Protein AF-A0A9E5QGD4-F1 (afdb_monomer_lite)

Structure (mmCIF, N/CA/C/O backbone):
data_AF-A0A9E5QGD4-F1
#
_entry.id   AF-A0A9E5QGD4-F1
#
loop_
_atom_site.group_PDB
_atom_site.id
_atom_site.type_symbol
_atom_site.label_atom_id
_atom_site.label_alt_id
_atom_site.label_comp_id
_atom_site.label_asym_id
_atom_site.label_entity_id
_atom_site.label_seq_id
_atom_site.pdbx_PDB_ins_code
_atom_site.Cartn_x
_atom_site.Cartn_y
_atom_site.Cartn_z
_atom_site.occupancy
_atom_site.B_iso_or_equiv
_atom_site.auth_seq_id
_atom_site.auth_comp_id
_atom_site.auth_asym_id
_atom_site.auth_atom_id
_atom_site.pdbx_PDB_model_num
ATOM 1 N N . ASP A 1 1 ? 25.992 8.097 -28.651 1.00 56.88 1 ASP A N 1
ATOM 2 C CA . ASP A 1 1 ? 25.012 7.579 -27.6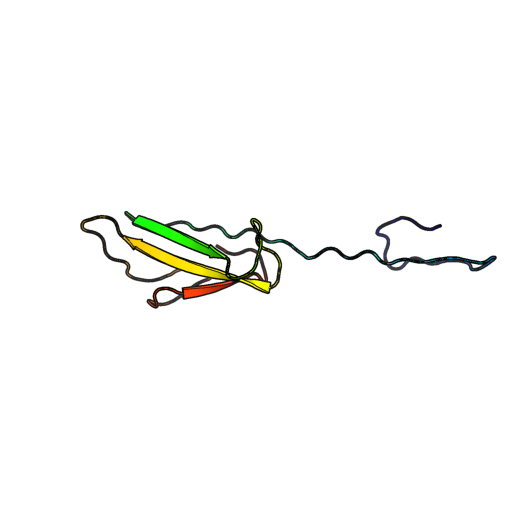78 1.00 56.88 1 ASP A CA 1
ATOM 3 C C . ASP A 1 1 ? 23.783 8.460 -27.638 1.00 56.88 1 ASP A C 1
ATOM 5 O O . ASP A 1 1 ? 23.892 9.647 -27.930 1.00 56.88 1 ASP A O 1
ATOM 9 N 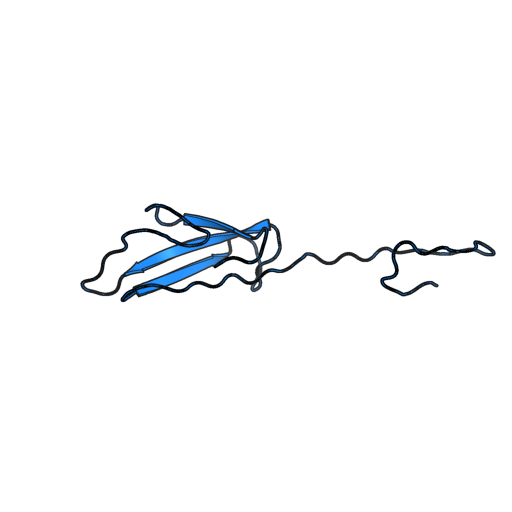N . ILE A 1 2 ? 22.621 7.874 -27.357 1.00 59.16 2 ILE A N 1
ATOM 10 C CA . ILE A 1 2 ? 21.368 8.605 -27.145 1.00 59.16 2 ILE A CA 1
ATOM 11 C C . ILE A 1 2 ? 21.020 8.489 -25.671 1.00 59.16 2 ILE A C 1
ATOM 13 O O . ILE A 1 2 ? 20.972 7.389 -25.129 1.00 59.16 2 ILE A O 1
ATOM 17 N N . THR A 1 3 ? 20.767 9.627 -25.040 1.00 58.22 3 THR A N 1
ATOM 18 C CA . THR A 1 3 ? 20.308 9.717 -23.655 1.00 58.22 3 THR A CA 1
ATOM 19 C C . THR A 1 3 ? 19.088 10.630 -23.632 1.00 58.22 3 THR A C 1
ATOM 21 O O . THR A 1 3 ? 19.223 11.820 -23.911 1.00 58.22 3 THR A O 1
ATOM 24 N N . GLY A 1 4 ? 17.900 10.099 -23.339 1.00 64.56 4 GLY A N 1
ATOM 25 C CA . GLY A 1 4 ? 16.683 10.910 -23.240 1.00 64.56 4 GLY A CA 1
ATOM 26 C C . GLY A 1 4 ? 15.401 10.075 -23.110 1.00 64.56 4 GLY A C 1
ATOM 27 O O . GLY A 1 4 ? 15.392 8.924 -23.541 1.00 64.56 4 GLY A O 1
ATOM 28 N N . PRO A 1 5 ? 14.323 10.631 -22.521 1.00 68.69 5 PRO A N 1
ATOM 29 C CA . PRO A 1 5 ? 13.053 9.928 -22.287 1.00 68.69 5 PRO A CA 1
ATOM 30 C C . PRO A 1 5 ? 12.119 9.913 -23.512 1.00 68.69 5 PRO A C 1
ATOM 32 O O . PRO A 1 5 ? 10.963 9.504 -23.411 1.00 68.69 5 PRO A O 1
ATOM 35 N N . GLU A 1 6 ? 12.579 10.425 -24.653 1.00 76.25 6 GLU A N 1
ATOM 36 C CA . GLU A 1 6 ? 11.772 10.610 -25.856 1.00 76.25 6 GLU A CA 1
ATOM 37 C C . GLU A 1 6 ?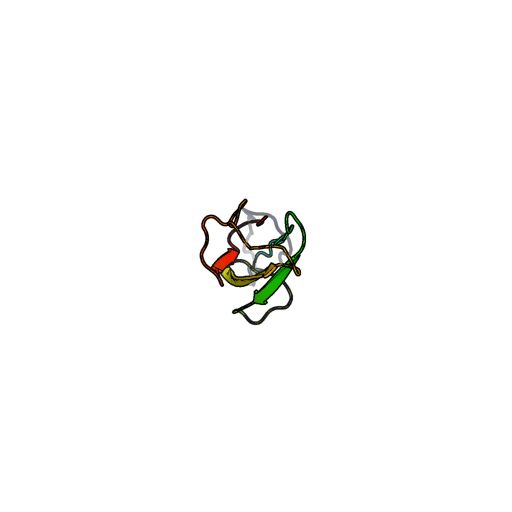 11.347 9.264 -26.447 1.00 76.25 6 GLU A C 1
ATOM 39 O O . GLU A 1 6 ? 12.163 8.375 -26.692 1.00 76.25 6 GLU A O 1
ATOM 44 N N . ASN A 1 7 ? 10.046 9.120 -26.687 1.00 74.50 7 ASN A N 1
ATOM 45 C CA . ASN A 1 7 ? 9.464 7.912 -27.249 1.00 74.50 7 ASN A CA 1
ATOM 46 C C . ASN A 1 7 ? 8.285 8.279 -28.177 1.00 74.50 7 ASN A C 1
ATOM 48 O O . ASN A 1 7 ? 7.328 8.891 -27.695 1.00 74.50 7 ASN A O 1
ATOM 52 N N . PRO A 1 8 ? 8.314 7.912 -29.476 1.00 80.50 8 PRO A N 1
ATOM 53 C CA . PRO A 1 8 ? 9.381 7.177 -30.164 1.00 80.50 8 PRO A CA 1
ATOM 54 C C . PRO A 1 8 ? 10.590 8.061 -30.505 1.00 80.50 8 PRO A C 1
ATOM 56 O O . PRO A 1 8 ? 10.428 9.219 -30.882 1.00 80.50 8 PRO A O 1
ATOM 59 N N . VAL A 1 9 ? 11.799 7.490 -30.443 1.00 83.62 9 VAL A N 1
ATOM 60 C CA . VAL A 1 9 ? 13.040 8.137 -30.907 1.00 83.62 9 VAL A CA 1
ATOM 61 C C . VAL A 1 9 ? 13.492 7.514 -32.231 1.00 83.62 9 VAL A C 1
ATOM 63 O O . VAL A 1 9 ? 13.485 6.292 -32.389 1.00 83.62 9 VAL A O 1
ATOM 66 N N . GLN A 1 10 ? 13.871 8.344 -33.204 1.00 82.00 10 GLN A N 1
ATOM 67 C CA . GLN A 1 10 ? 14.433 7.886 -34.478 1.00 82.00 10 GLN A CA 1
ATOM 68 C C . GLN A 1 10 ? 15.954 8.020 -34.462 1.00 82.00 10 GLN A C 1
ATOM 70 O O . GLN A 1 10 ? 16.494 9.053 -34.074 1.00 82.00 10 GLN A O 1
ATOM 75 N N . ILE A 1 11 ? 16.651 6.975 -34.914 1.00 83.44 11 ILE A N 1
ATOM 76 C CA . ILE A 1 11 ? 18.114 6.904 -34.894 1.00 83.44 11 ILE A CA 1
ATOM 77 C C . ILE A 1 11 ? 18.614 6.571 -36.296 1.00 83.44 11 ILE A C 1
ATOM 79 O O . ILE A 1 11 ? 18.190 5.583 -36.890 1.00 83.44 11 ILE A O 1
ATOM 83 N N . THR A 1 12 ? 19.549 7.366 -36.816 1.00 87.19 12 THR A N 1
ATOM 84 C CA . THR A 1 12 ? 20.250 7.044 -38.068 1.00 87.19 12 THR A CA 1
ATOM 85 C C . THR A 1 12 ? 21.498 6.221 -37.755 1.00 87.19 12 THR A C 1
ATOM 87 O O . THR A 1 12 ? 22.387 6.694 -37.045 1.00 87.19 12 THR A O 1
ATOM 90 N N . VAL A 1 13 ? 21.579 4.991 -38.269 1.00 88.31 13 VAL A N 1
ATOM 91 C CA . VAL A 1 13 ? 22.710 4.079 -38.031 1.00 88.31 13 VAL A CA 1
ATOM 92 C C . VAL A 1 13 ? 23.798 4.295 -39.084 1.00 88.31 13 VAL A C 1
ATOM 94 O O . VAL A 1 13 ? 23.716 3.768 -40.187 1.00 88.31 13 VAL A O 1
ATOM 97 N N . ASN A 1 14 ? 24.802 5.104 -38.747 1.00 91.75 14 ASN A N 1
ATOM 98 C CA . ASN A 1 14 ? 25.944 5.439 -39.609 1.00 91.75 14 ASN A CA 1
ATOM 99 C C . ASN A 1 14 ? 27.297 4.878 -39.121 1.00 91.75 14 ASN A C 1
ATOM 101 O O . ASN A 1 14 ? 28.299 5.056 -39.802 1.00 91.75 14 ASN A O 1
ATOM 105 N N . ASP A 1 15 ? 27.313 4.229 -37.957 1.00 92.06 15 ASP A N 1
ATOM 106 C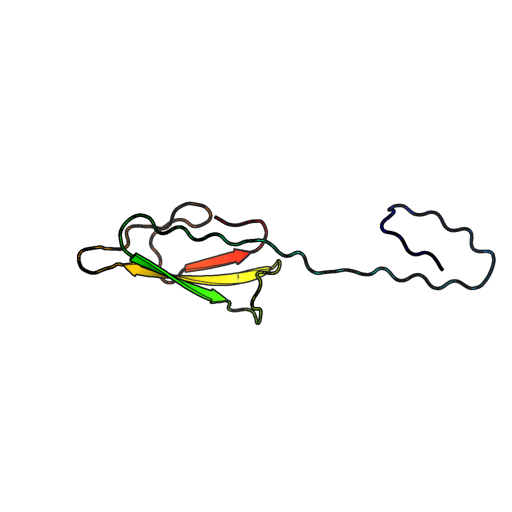 CA . ASP A 1 15 ? 28.434 3.497 -37.350 1.00 92.06 15 ASP A CA 1
ATOM 107 C C . ASP A 1 15 ? 27.850 2.568 -36.260 1.00 92.06 15 ASP A C 1
ATOM 109 O O . ASP A 1 15 ? 26.639 2.625 -36.007 1.00 92.06 15 ASP A O 1
ATOM 113 N N . ALA A 1 16 ? 28.667 1.738 -35.608 1.00 90.25 16 ALA A N 1
ATOM 114 C CA . ALA A 1 16 ? 28.269 0.916 -34.470 1.00 90.25 16 ALA A CA 1
ATOM 115 C C . ALA A 1 16 ? 27.591 1.765 -33.378 1.00 90.25 16 ALA A C 1
ATOM 117 O O . ALA A 1 16 ? 28.074 2.837 -33.004 1.00 90.25 16 ALA A O 1
ATOM 118 N N . LYS A 1 17 ? 26.441 1.294 -32.879 1.00 85.94 17 LYS A N 1
ATOM 119 C CA . LYS A 1 17 ? 25.668 1.951 -31.815 1.00 85.94 17 LYS A CA 1
ATOM 120 C C . LYS A 1 17 ? 25.227 0.935 -30.773 1.00 85.94 17 LYS A C 1
ATOM 122 O O . LYS A 1 17 ? 24.859 -0.183 -31.122 1.00 85.94 17 LYS A O 1
ATOM 127 N N . GLU A 1 18 ? 25.195 1.367 -29.521 1.00 85.88 18 GLU A N 1
ATOM 128 C CA . GLU A 1 18 ? 24.603 0.643 -28.399 1.00 85.88 18 GLU A CA 1
ATOM 129 C C . GLU A 1 18 ? 23.371 1.419 -27.911 1.00 85.88 18 GLU A C 1
ATOM 131 O O . GLU A 1 18 ? 23.399 2.649 -27.814 1.00 85.88 18 GLU A O 1
ATOM 136 N N . VAL A 1 19 ? 22.261 0.715 -27.676 1.00 84.62 19 VAL A N 1
ATOM 137 C CA . VAL A 1 19 ? 20.996 1.301 -27.211 1.00 84.62 19 VAL A CA 1
ATOM 138 C C . VAL A 1 19 ? 20.520 0.508 -26.005 1.00 84.62 19 VAL A C 1
ATOM 140 O O . VAL A 1 19 ? 20.264 -0.690 -26.115 1.00 84.62 19 VAL A O 1
ATOM 143 N N . THR A 1 20 ? 20.349 1.198 -24.879 1.00 83.62 20 THR A N 1
ATOM 144 C CA . THR A 1 20 ? 19.898 0.601 -23.619 1.00 83.62 20 THR A CA 1
ATOM 145 C C . THR A 1 20 ? 18.622 1.288 -23.161 1.00 83.62 20 THR A C 1
ATOM 147 O O . THR A 1 20 ? 18.614 2.491 -22.907 1.00 83.62 20 THR A O 1
ATOM 150 N N . ALA A 1 21 ? 17.541 0.521 -23.031 1.00 84.25 21 ALA A N 1
ATOM 151 C CA . ALA A 1 21 ? 16.340 0.974 -22.342 1.00 84.25 21 ALA A CA 1
ATOM 152 C C . ALA A 1 21 ? 16.507 0.732 -20.836 1.00 84.25 21 ALA A C 1
ATOM 154 O O . ALA A 1 21 ? 16.795 -0.388 -20.414 1.00 84.25 21 ALA A O 1
ATOM 155 N N . VAL A 1 22 ? 16.330 1.781 -20.032 1.00 86.19 22 VAL A N 1
ATOM 156 C CA . VAL A 1 22 ? 16.384 1.707 -18.567 1.00 86.19 22 VAL A CA 1
ATOM 157 C C . VAL A 1 22 ? 14.960 1.766 -18.028 1.00 86.19 22 VAL A C 1
ATOM 159 O O . VAL A 1 22 ? 14.187 2.641 -18.414 1.00 86.19 22 VAL A O 1
ATOM 162 N N . PHE A 1 23 ? 14.617 0.836 -17.139 1.00 86.56 23 PHE A N 1
ATOM 163 C CA . PHE A 1 23 ? 13.302 0.753 -16.510 1.00 86.56 23 PHE A CA 1
ATOM 164 C C . PHE A 1 23 ? 13.446 0.854 -14.995 1.00 86.56 23 PHE A C 1
ATOM 166 O O . PHE A 1 23 ? 14.316 0.210 -14.409 1.00 86.56 23 PHE A O 1
ATOM 173 N N . GLU A 1 24 ? 12.551 1.609 -14.369 1.00 87.94 24 GLU A N 1
ATOM 174 C CA . GLU A 1 24 ? 12.377 1.648 -12.920 1.00 87.94 24 GLU A CA 1
ATOM 175 C C . GLU A 1 24 ? 11.000 1.096 -12.542 1.00 87.94 24 GLU A C 1
ATOM 177 O O . GLU A 1 24 ? 10.033 1.181 -13.309 1.00 87.94 24 GLU A O 1
ATOM 182 N N . LYS A 1 25 ? 10.911 0.477 -11.363 1.00 86.25 25 LYS A N 1
ATOM 183 C CA . LYS A 1 25 ? 9.641 -0.020 -10.834 1.00 86.25 25 LYS A CA 1
ATOM 184 C C . LYS A 1 25 ? 8.811 1.180 -10.376 1.00 86.25 25 LYS A C 1
ATOM 186 O O . LYS A 1 25 ? 9.337 2.096 -9.753 1.00 86.25 25 LYS A O 1
ATOM 191 N N . LYS A 1 26 ? 7.514 1.190 -10.696 1.00 87.94 26 LYS A N 1
ATOM 192 C CA . LYS A 1 26 ? 6.613 2.244 -10.210 1.00 87.94 26 LYS A CA 1
ATOM 193 C C . LYS A 1 26 ? 6.471 2.136 -8.694 1.00 87.94 26 LYS A C 1
ATOM 195 O O . LYS A 1 26 ? 6.333 1.023 -8.194 1.00 87.94 26 LYS A O 1
ATOM 200 N N . SER A 1 27 ? 6.413 3.272 -8.011 1.00 86.75 27 SER A N 1
ATOM 201 C CA . SER A 1 27 ? 6.088 3.365 -6.586 1.00 86.75 27 SER A CA 1
ATOM 202 C C . SER A 1 27 ? 4.811 4.179 -6.393 1.00 86.75 27 SER A C 1
ATOM 204 O O . SER A 1 27 ? 4.539 5.112 -7.156 1.00 86.75 27 SER A O 1
ATOM 206 N N . TYR A 1 28 ? 4.007 3.799 -5.401 1.00 86.94 28 TYR A N 1
ATOM 207 C CA . TYR A 1 28 ? 2.730 4.435 -5.095 1.00 86.94 28 TYR A CA 1
ATOM 208 C C . TYR A 1 28 ? 2.584 4.660 -3.588 1.00 86.94 28 TYR A C 1
ATOM 210 O O . TYR A 1 28 ? 2.957 3.790 -2.807 1.00 86.94 28 TYR A O 1
ATOM 218 N N . PRO A 1 29 ? 2.004 5.789 -3.149 1.00 86.00 29 PRO A N 1
ATOM 219 C CA . PRO A 1 29 ? 1.730 5.998 -1.735 1.00 86.00 29 PRO A CA 1
ATOM 220 C C . PRO A 1 29 ? 0.552 5.127 -1.268 1.00 86.00 29 PRO A C 1
ATOM 222 O O . PRO A 1 29 ? -0.448 4.992 -1.979 1.00 86.00 29 PRO A O 1
ATOM 225 N N . LEU A 1 30 ? 0.655 4.610 -0.042 1.00 86.31 30 LEU A N 1
ATOM 226 C CA . LEU A 1 30 ? -0.457 4.058 0.732 1.00 86.31 30 LEU A CA 1
ATOM 227 C C . LEU A 1 30 ? -0.722 5.001 1.907 1.00 86.31 30 LEU A C 1
ATOM 229 O O . LEU A 1 30 ? 0.169 5.259 2.714 1.00 86.31 30 LEU A O 1
ATOM 233 N N . THR A 1 31 ? -1.935 5.539 1.983 1.00 86.81 31 THR A N 1
ATOM 234 C CA . THR A 1 31 ? -2.365 6.401 3.088 1.00 86.81 31 THR A CA 1
ATOM 235 C C . THR A 1 31 ? -3.320 5.623 3.978 1.00 86.81 31 THR A C 1
ATOM 237 O O . THR A 1 31 ? -4.326 5.132 3.491 1.00 86.81 31 THR A O 1
ATOM 240 N N . VAL A 1 32 ? -3.041 5.534 5.280 1.00 87.56 32 VAL A N 1
ATOM 241 C CA . VAL A 1 32 ? -3.935 4.872 6.241 1.00 87.56 32 VAL A CA 1
ATOM 242 C C . VAL A 1 32 ? -4.476 5.897 7.230 1.00 87.56 32 VAL A C 1
ATOM 244 O O . VAL A 1 32 ? -3.718 6.529 7.966 1.00 87.56 32 VAL A O 1
ATOM 247 N N . GLN A 1 33 ? -5.799 6.070 7.253 1.00 89.12 33 GLN A N 1
ATOM 248 C CA . GLN A 1 33 ? -6.485 7.023 8.133 1.00 89.12 33 GLN A CA 1
ATOM 249 C C . GLN A 1 33 ? -7.498 6.301 9.030 1.00 89.12 33 GLN A C 1
ATOM 251 O O . GLN A 1 33 ? -8.642 6.085 8.626 1.00 89.12 33 GLN A O 1
ATOM 256 N N . PRO A 1 34 ? -7.110 5.923 10.262 1.00 90.12 34 PRO A N 1
ATOM 257 C CA . PRO A 1 34 ? -8.043 5.344 11.219 1.00 90.12 34 PRO A CA 1
ATOM 258 C C . PRO A 1 34 ? -9.179 6.325 11.538 1.00 90.12 34 PRO A C 1
ATOM 260 O O . PRO A 1 34 ? -8.935 7.481 11.883 1.00 90.12 34 PRO A O 1
ATOM 263 N N . GLN A 1 35 ? -10.425 5.855 11.464 1.00 91.81 35 GLN A N 1
ATOM 264 C CA . GLN A 1 35 ? -11.587 6.589 11.966 1.00 91.81 35 GLN A CA 1
ATOM 265 C C . GLN A 1 35 ? -11.935 6.119 13.383 1.00 91.81 35 GLN A C 1
ATOM 267 O O . GLN A 1 35 ? -12.029 4.919 13.646 1.00 91.81 35 GLN A O 1
ATOM 272 N N . GLY A 1 36 ? -12.158 7.065 14.298 1.00 92.94 36 GLY A N 1
ATOM 273 C CA . GLY A 1 36 ? -12.360 6.770 15.719 1.00 92.94 36 GLY A CA 1
ATOM 274 C C . GLY A 1 36 ? -11.046 6.609 16.489 1.00 92.94 36 GLY A C 1
ATOM 275 O O . GLY A 1 36 ? -10.006 7.100 16.058 1.00 92.94 36 GLY A O 1
ATOM 276 N N . SER A 1 37 ? -11.094 5.952 17.654 1.00 94.19 37 SER A N 1
ATOM 277 C CA . SER A 1 37 ? -9.903 5.742 18.489 1.00 94.19 37 SER A CA 1
ATOM 278 C C . SER A 1 37 ? -9.284 4.363 18.260 1.00 94.19 37 SER A C 1
ATOM 280 O O . SER A 1 37 ? -9.857 3.324 18.601 1.00 94.19 37 SER A O 1
ATOM 282 N N . GLY A 1 38 ? -8.087 4.361 17.686 1.00 93.31 38 GLY A N 1
ATOM 283 C CA . GLY A 1 38 ? -7.310 3.168 17.390 1.00 93.31 38 GLY A CA 1
ATOM 284 C C . GLY A 1 38 ? -6.151 3.484 16.453 1.00 93.31 38 GLY A C 1
ATOM 285 O O . GLY A 1 38 ? -5.955 4.626 16.041 1.00 93.31 38 GLY A O 1
ATOM 286 N N . ALA A 1 39 ? -5.388 2.456 16.113 1.00 94.06 39 ALA A N 1
ATOM 287 C CA . ALA A 1 39 ? -4.305 2.525 15.142 1.00 94.06 39 ALA A CA 1
ATOM 288 C C . ALA A 1 39 ? -4.429 1.381 14.134 1.00 94.06 39 ALA A C 1
ATOM 290 O O . ALA A 1 39 ? -5.138 0.403 14.372 1.00 94.06 39 ALA A O 1
ATOM 291 N N . VAL A 1 40 ? -3.701 1.471 13.028 1.00 93.12 40 VAL A N 1
ATOM 292 C CA . VAL A 1 40 ? -3.521 0.360 12.091 1.00 93.12 40 VAL A CA 1
ATOM 293 C C . VAL A 1 40 ? -2.038 0.021 12.058 1.00 93.12 40 VAL A C 1
ATOM 295 O O . VAL A 1 40 ? -1.198 0.910 11.952 1.00 93.12 40 VAL A O 1
ATOM 298 N N . SER A 1 41 ? -1.709 -1.258 12.218 1.00 91.94 41 SER A N 1
ATOM 299 C CA . SER A 1 41 ? -0.351 -1.755 12.005 1.00 91.94 41 SER A CA 1
ATOM 300 C C . SER A 1 41 ? -0.195 -2.222 10.569 1.00 91.94 41 SER A C 1
ATOM 302 O O . SER A 1 41 ? -1.023 -2.989 10.077 1.00 91.94 41 SER A O 1
ATOM 304 N N . GLU A 1 42 ? 0.896 -1.794 9.943 1.00 89.44 42 GLU A N 1
ATOM 305 C CA . GLU A 1 42 ? 1.262 -2.139 8.574 1.00 89.44 42 GLU A CA 1
ATOM 306 C C . GLU A 1 42 ? 2.432 -3.125 8.598 1.00 89.44 42 GLU A C 1
ATOM 308 O O . GLU A 1 42 ? 3.439 -2.913 9.283 1.00 89.44 42 GLU A O 1
ATOM 313 N N . ARG A 1 43 ? 2.305 -4.221 7.853 1.00 86.62 43 ARG A N 1
ATOM 314 C CA . ARG A 1 43 ? 3.398 -5.157 7.591 1.00 86.62 43 ARG A CA 1
ATOM 315 C C . ARG A 1 43 ? 3.512 -5.356 6.089 1.00 86.62 43 ARG A C 1
ATOM 317 O O . ARG A 1 43 ? 2.659 -5.995 5.478 1.00 86.62 43 ARG A O 1
ATOM 324 N N . VAL A 1 44 ? 4.592 -4.849 5.505 1.00 80.44 44 VAL A N 1
ATOM 325 C CA . VAL A 1 44 ? 4.919 -5.119 4.102 1.00 80.44 44 VAL A CA 1
ATOM 326 C C . VAL A 1 44 ? 5.403 -6.563 3.995 1.00 80.44 44 VAL A C 1
ATOM 328 O O . VAL A 1 44 ? 6.355 -6.963 4.668 1.00 80.44 44 VAL A O 1
ATOM 331 N N . VAL A 1 45 ? 4.705 -7.372 3.201 1.00 66.75 45 VAL A N 1
ATOM 332 C CA . VAL A 1 45 ? 5.065 -8.779 2.970 1.00 66.75 45 VAL A CA 1
ATOM 333 C C . VAL A 1 45 ? 6.237 -8.869 1.983 1.00 66.75 45 VAL A C 1
ATOM 335 O O . VAL A 1 45 ? 7.043 -9.800 2.057 1.00 66.75 45 VAL A O 1
ATOM 338 N N . SER A 1 46 ? 6.386 -7.881 1.095 1.00 63.75 46 SER A N 1
ATOM 339 C CA . SER A 1 46 ? 7.561 -7.711 0.239 1.00 63.75 46 SER A CA 1
ATOM 340 C C . SER A 1 46 ? 8.658 -6.890 0.934 1.00 63.75 46 SER A C 1
ATOM 342 O O . SER A 1 46 ? 8.418 -6.059 1.806 1.00 63.75 46 SER A O 1
ATOM 344 N N . LYS A 1 47 ? 9.920 -7.180 0.600 1.00 55.94 47 LYS A N 1
ATOM 345 C CA . LYS A 1 47 ? 11.092 -6.557 1.229 1.00 55.94 47 LYS A CA 1
ATOM 346 C C . LYS A 1 47 ? 11.294 -5.131 0.697 1.00 55.94 47 LYS A C 1
ATOM 348 O O . LYS A 1 47 ? 12.050 -4.949 -0.249 1.00 55.94 47 LYS A O 1
ATOM 353 N N . GLY A 1 48 ? 10.674 -4.139 1.327 1.00 55.94 48 GLY A N 1
ATOM 354 C CA . GLY A 1 48 ? 10.850 -2.720 1.006 1.00 55.94 48 GLY A CA 1
ATOM 355 C C . GLY A 1 48 ? 10.399 -1.824 2.160 1.00 55.94 48 GLY A C 1
ATOM 356 O O . GLY A 1 48 ? 9.570 -2.232 2.970 1.00 55.94 48 GLY A O 1
ATOM 357 N N . LYS A 1 49 ? 10.998 -0.631 2.285 1.00 58.31 49 LYS A N 1
ATOM 358 C CA . LYS A 1 49 ? 10.477 0.445 3.154 1.00 58.31 49 LYS A CA 1
ATOM 359 C C . LYS A 1 49 ? 9.461 1.332 2.423 1.00 58.31 49 LYS A C 1
ATOM 361 O O . LYS A 1 49 ? 8.689 2.006 3.095 1.00 58.31 49 LYS A O 1
ATOM 366 N N . ASP A 1 50 ? 9.473 1.283 1.092 1.00 73.69 50 ASP A N 1
ATOM 367 C CA . ASP A 1 50 ? 8.564 1.984 0.191 1.00 73.69 50 ASP A CA 1
ATOM 368 C C . ASP A 1 50 ? 7.652 0.969 -0.5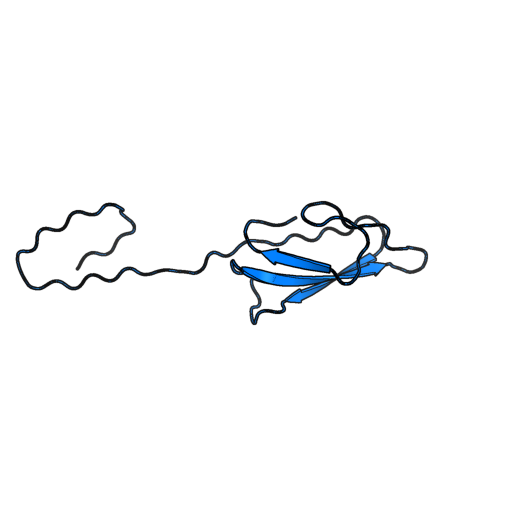03 1.00 73.69 50 ASP A C 1
ATOM 370 O O . ASP A 1 50 ? 8.028 -0.194 -0.664 1.00 73.69 50 ASP A O 1
ATOM 374 N N . TYR A 1 51 ? 6.460 1.419 -0.895 1.00 85.12 51 TYR A N 1
ATOM 375 C CA . TYR A 1 51 ? 5.464 0.607 -1.582 1.00 85.12 51 TYR A CA 1
ATOM 376 C C . TYR A 1 51 ? 5.684 0.668 -3.092 1.00 85.12 51 TYR A C 1
ATOM 378 O O . TYR A 1 51 ? 5.354 1.652 -3.765 1.00 85.12 51 TYR A O 1
ATOM 386 N N . ASP A 1 52 ? 6.254 -0.395 -3.632 1.00 89.44 52 ASP A N 1
ATOM 387 C CA . ASP A 1 52 ? 6.378 -0.578 -5.064 1.00 89.44 52 ASP A CA 1
ATOM 388 C C . ASP A 1 52 ? 5.115 -1.212 -5.655 1.00 89.44 52 ASP A C 1
ATOM 390 O O . ASP A 1 52 ? 4.366 -1.937 -5.001 1.00 89.44 52 ASP A O 1
ATOM 394 N N . TYR A 1 53 ? 4.930 -1.032 -6.960 1.00 89.12 53 TYR A N 1
ATOM 395 C CA . TYR A 1 53 ? 3.908 -1.740 -7.715 1.00 89.12 53 TYR A CA 1
ATOM 396 C C . TYR A 1 53 ? 4.019 -3.263 -7.521 1.00 89.12 53 TYR A C 1
ATOM 398 O O . TYR A 1 53 ? 5.060 -3.870 -7.784 1.00 89.12 53 TYR A O 1
ATOM 406 N N . GLY A 1 54 ? 2.923 -3.884 -7.099 1.00 87.75 54 GLY A N 1
ATOM 407 C CA . GLY A 1 54 ? 2.816 -5.309 -6.802 1.00 87.75 54 GLY A CA 1
ATOM 408 C C . GLY A 1 54 ? 3.178 -5.692 -5.366 1.00 87.75 54 GLY A C 1
ATOM 409 O O . GLY A 1 54 ? 3.093 -6.873 -5.034 1.00 87.75 54 GLY A O 1
ATOM 410 N N . ASP A 1 55 ? 3.562 -4.740 -4.514 1.00 90.12 55 ASP A N 1
ATOM 411 C CA . ASP A 1 55 ? 3.771 -5.018 -3.096 1.00 90.12 55 ASP A CA 1
ATOM 412 C C . ASP A 1 55 ? 2.457 -5.382 -2.406 1.00 90.12 55 ASP A C 1
ATOM 414 O O . ASP A 1 55 ? 1.393 -4.837 -2.708 1.00 90.12 55 ASP A O 1
ATOM 418 N N . VAL A 1 56 ? 2.546 -6.323 -1.465 1.00 90.25 56 VAL A N 1
ATOM 419 C CA . VAL A 1 56 ? 1.409 -6.770 -0.658 1.00 90.25 56 VAL A CA 1
ATOM 420 C C . VAL A 1 56 ? 1.607 -6.281 0.765 1.00 90.25 56 VAL A C 1
ATOM 422 O O . VAL A 1 56 ? 2.612 -6.595 1.409 1.00 90.25 56 VAL A O 1
ATOM 425 N N . VAL A 1 57 ? 0.630 -5.527 1.255 1.00 90.44 57 VAL A N 1
ATOM 426 C CA . VAL A 1 57 ? 0.645 -4.920 2.585 1.00 90.44 57 VAL A CA 1
ATOM 427 C C . VAL A 1 57 ? -0.429 -5.576 3.430 1.00 90.44 57 VAL A C 1
ATOM 429 O O . VAL A 1 57 ? -1.600 -5.591 3.058 1.00 90.44 57 VAL A O 1
ATOM 432 N N . GLU A 1 58 ? -0.032 -6.130 4.567 1.00 91.81 58 GLU A N 1
ATOM 433 C CA . GLU A 1 58 ? -0.949 -6.653 5.568 1.00 91.81 58 GLU A CA 1
ATOM 434 C C . GLU A 1 58 ? -1.300 -5.548 6.571 1.00 91.81 58 GLU A C 1
ATOM 436 O O . GLU A 1 58 ? -0.420 -4.996 7.238 1.00 91.81 58 GLU A O 1
ATOM 441 N N . LEU A 1 59 ? -2.592 -5.242 6.683 1.00 93.12 59 LEU A N 1
ATOM 442 C CA . LEU A 1 59 ? -3.147 -4.237 7.582 1.00 93.12 59 LEU A CA 1
ATOM 443 C C . LEU A 1 59 ? -3.886 -4.908 8.742 1.00 93.12 59 LEU A C 1
ATOM 445 O O . LEU A 1 59 ? -4.762 -5.759 8.558 1.00 93.12 59 LEU A O 1
ATOM 449 N N . SER A 1 60 ? -3.532 -4.509 9.963 1.00 94.56 60 SER A N 1
ATOM 450 C CA . SER A 1 60 ? -4.135 -5.008 11.204 1.00 94.56 60 SER A CA 1
ATOM 451 C C . SER A 1 60 ? -4.738 -3.855 12.009 1.00 94.56 60 SER A C 1
ATOM 453 O O . SER A 1 60 ? -3.989 -2.963 12.413 1.00 94.56 60 SER A O 1
ATOM 455 N N . PRO A 1 61 ? -6.056 -3.843 12.278 1.00 95.69 61 PRO A N 1
ATOM 456 C CA . PRO A 1 61 ? -6.671 -2.795 13.075 1.00 95.69 61 PRO A CA 1
ATOM 457 C C . PRO A 1 61 ? -6.438 -3.066 14.567 1.00 95.69 61 PRO A C 1
ATOM 459 O O . PRO A 1 61 ? -6.682 -4.172 15.050 1.00 95.69 61 PRO A O 1
ATOM 462 N N . ASN A 1 62 ? -6.027 -2.038 15.305 1.00 95.75 62 ASN A N 1
ATOM 463 C CA . ASN A 1 62 ? -5.785 -2.059 16.747 1.00 95.75 62 ASN A CA 1
ATOM 464 C C . ASN A 1 62 ? -6.688 -1.016 17.433 1.00 95.75 62 ASN A C 1
ATOM 466 O O . ASN A 1 62 ? -6.277 0.136 17.600 1.00 95.75 62 ASN A O 1
ATOM 470 N N . PRO A 1 63 ? -7.934 -1.371 17.794 1.00 96.38 63 PRO A N 1
ATOM 471 C CA . PRO A 1 63 ? -8.834 -0.464 18.503 1.00 96.38 63 PRO A CA 1
ATOM 472 C C . PRO A 1 63 ? -8.274 -0.068 19.873 1.00 96.38 63 PRO A C 1
ATOM 474 O O . PRO A 1 63 ? -7.669 -0.894 20.558 1.00 96.38 63 PRO A O 1
ATOM 477 N N . ALA A 1 64 ? -8.510 1.177 20.290 1.00 97.00 64 ALA A N 1
ATOM 478 C CA . ALA A 1 64 ? -8.216 1.609 21.653 1.00 97.00 64 ALA A CA 1
ATOM 479 C C . ALA A 1 64 ? -9.207 1.000 22.665 1.00 97.00 64 ALA A C 1
ATOM 481 O O . ALA A 1 64 ? -10.250 0.453 22.298 1.00 97.00 64 ALA A O 1
ATOM 482 N N . GLU A 1 65 ? -8.908 1.128 23.959 1.00 96.69 65 GLU A N 1
ATOM 483 C CA . GLU A 1 65 ? -9.811 0.685 25.023 1.00 96.69 65 GLU A CA 1
ATOM 484 C C . GLU A 1 65 ? -11.200 1.336 24.887 1.00 96.69 65 GLU A C 1
ATOM 486 O O . GLU A 1 65 ? -11.325 2.544 24.684 1.00 96.69 65 GLU A O 1
ATOM 491 N N . GLY A 1 66 ? -12.255 0.519 24.961 1.00 96.06 66 GLY A N 1
ATOM 492 C CA . GLY A 1 66 ? -13.642 0.959 24.769 1.00 96.06 66 GLY A CA 1
ATOM 493 C C . GLY A 1 66 ? -14.088 1.094 23.306 1.00 96.06 66 GLY A C 1
ATOM 494 O O . GLY A 1 66 ? -15.263 1.362 23.061 1.00 96.06 66 GLY A O 1
ATOM 495 N N . TRP A 1 67 ? -13.199 0.865 22.334 1.00 97.31 67 TRP A N 1
ATOM 496 C CA . TRP A 1 67 ? -13.509 0.897 20.903 1.00 97.31 67 TRP A CA 1
ATOM 497 C C . TRP A 1 67 ? -13.453 -0.505 20.291 1.00 97.31 67 TRP A C 1
ATOM 499 O O . TRP A 1 67 ? -12.772 -1.403 20.782 1.00 97.31 67 TRP A O 1
ATOM 509 N N . LYS A 1 68 ? -14.178 -0.706 19.187 1.00 95.56 68 LYS A N 1
ATOM 510 C CA . LYS A 1 68 ? -14.119 -1.938 18.393 1.00 95.56 68 LYS A CA 1
ATOM 511 C C . LYS A 1 68 ? -13.912 -1.605 16.925 1.00 95.56 68 LYS A C 1
ATOM 513 O O . LYS A 1 68 ? -14.473 -0.635 16.424 1.00 95.56 68 LYS A O 1
ATOM 518 N N . PHE A 1 69 ? -13.159 -2.453 16.237 1.00 96.19 69 PHE A N 1
ATOM 519 C CA . PHE A 1 69 ? -13.097 -2.416 14.784 1.00 96.19 69 PHE A CA 1
ATOM 520 C C . PHE A 1 69 ? -14.451 -2.850 14.210 1.00 96.19 69 PHE A C 1
ATOM 522 O O . PHE A 1 69 ? -14.982 -3.891 14.610 1.00 96.19 69 PHE A O 1
ATOM 529 N N . VAL A 1 70 ? -15.004 -2.042 13.307 1.00 95.69 70 VAL A N 1
ATOM 530 C CA . VAL A 1 70 ? -16.290 -2.309 12.649 1.00 95.69 70 VAL A CA 1
ATOM 531 C C . VAL A 1 70 ? -16.037 -2.869 11.257 1.00 95.69 70 VAL A C 1
ATOM 533 O O . VAL A 1 70 ? -16.390 -4.018 11.005 1.00 95.69 70 VAL A O 1
ATOM 536 N N . GLU A 1 71 ? -15.379 -2.093 10.399 1.00 95.75 71 GLU A N 1
ATOM 537 C CA . GLU A 1 71 ? -15.087 -2.445 9.011 1.00 95.75 71 GLU A CA 1
ATOM 538 C C . GLU A 1 71 ? -13.930 -1.609 8.451 1.00 95.75 71 GLU A C 1
ATOM 540 O O . GLU A 1 71 ? -13.548 -0.585 9.023 1.00 95.75 71 GLU A O 1
ATOM 545 N N . TRP A 1 72 ? -13.387 -2.066 7.328 1.00 94.94 72 TRP A N 1
ATOM 546 C CA . TRP A 1 72 ? -12.541 -1.279 6.442 1.00 94.94 72 TRP A CA 1
ATOM 547 C C . TRP A 1 72 ? -13.400 -0.457 5.478 1.00 94.94 72 TRP A C 1
ATOM 549 O O . TRP A 1 72 ? -14.472 -0.904 5.065 1.00 94.94 72 TRP A O 1
ATOM 559 N N . ALA A 1 73 ? -12.892 0.709 5.090 1.00 92.06 73 ALA A N 1
ATOM 560 C CA . ALA A 1 73 ? -13.466 1.583 4.073 1.00 92.06 73 ALA A CA 1
ATOM 561 C C . ALA A 1 73 ? -12.337 2.190 3.220 1.00 92.06 73 ALA A C 1
ATOM 563 O O . ALA A 1 73 ? -11.189 2.199 3.662 1.00 92.06 73 ALA A O 1
ATOM 564 N N . GLY A 1 74 ? -12.668 2.714 2.035 1.00 90.38 74 GLY A N 1
ATOM 565 C CA . GLY A 1 74 ? -11.686 3.217 1.064 1.00 90.38 74 GLY A CA 1
ATOM 566 C C . GLY A 1 74 ? -11.333 2.148 0.032 1.00 90.38 74 GLY A C 1
ATOM 567 O O . GLY A 1 74 ? -12.232 1.528 -0.539 1.00 90.38 74 GLY A O 1
ATOM 568 N N . ASP A 1 75 ? -10.040 1.913 -0.184 1.00 89.50 75 ASP A N 1
ATOM 569 C CA . ASP A 1 75 ? -9.543 0.873 -1.095 1.00 89.50 75 ASP A CA 1
ATOM 570 C C . ASP A 1 75 ? -9.612 -0.554 -0.519 1.00 89.50 75 ASP A C 1
ATOM 572 O O . ASP A 1 75 ? -9.358 -1.533 -1.227 1.00 89.50 75 ASP A O 1
ATOM 576 N N . LEU A 1 76 ? -9.993 -0.691 0.755 1.00 89.75 76 LEU A N 1
ATOM 577 C CA . LEU A 1 76 ? -10.393 -1.950 1.384 1.00 89.75 76 LEU A CA 1
ATOM 578 C C . LEU A 1 76 ? -11.866 -1.916 1.796 1.00 89.75 76 LEU A C 1
ATOM 580 O O . LEU A 1 76 ? -12.422 -0.868 2.115 1.00 89.75 76 LEU A O 1
ATOM 584 N N . ALA A 1 77 ? -12.484 -3.095 1.858 1.00 89.31 77 ALA A N 1
ATOM 585 C CA . ALA A 1 77 ? -13.856 -3.259 2.322 1.00 89.31 77 ALA A CA 1
ATOM 586 C C . ALA A 1 77 ? -14.020 -4.526 3.171 1.00 89.31 77 ALA A C 1
ATOM 588 O O . ALA A 1 77 ? -13.307 -5.517 3.001 1.00 89.31 77 ALA A O 1
ATOM 589 N N . GLY A 1 78 ? -15.012 -4.508 4.062 1.00 92.38 78 GLY A N 1
ATOM 590 C CA . GLY A 1 78 ? -15.392 -5.657 4.882 1.00 92.38 78 GLY A CA 1
ATOM 591 C C . GLY A 1 78 ? -14.710 -5.695 6.249 1.00 92.38 78 GLY A C 1
ATOM 592 O O . GLY A 1 78 ? -14.133 -4.720 6.715 1.00 92.38 78 GLY A O 1
ATOM 593 N N . THR A 1 79 ? -14.823 -6.830 6.941 1.00 94.81 79 THR A N 1
ATOM 594 C CA . THR A 1 79 ? -14.546 -6.927 8.391 1.00 94.81 79 THR A CA 1
ATOM 595 C C . THR A 1 79 ? -13.413 -7.893 8.752 1.00 94.81 79 THR A C 1
ATOM 597 O O . THR A 1 79 ? -13.171 -8.182 9.935 1.00 94.81 79 THR A O 1
ATOM 600 N N . LYS A 1 80 ? -12.718 -8.419 7.739 1.00 93.88 80 LYS A N 1
ATOM 601 C CA . LYS A 1 80 ? -11.627 -9.378 7.911 1.00 93.88 80 LYS A CA 1
ATOM 602 C C . LYS A 1 80 ? -10.388 -8.690 8.490 1.00 93.88 80 LYS A C 1
ATOM 604 O O . LYS A 1 80 ? -10.089 -7.538 8.194 1.00 93.88 80 LYS A O 1
ATOM 609 N N . LYS A 1 81 ? -9.712 -9.401 9.393 1.00 89.94 81 LYS A N 1
ATOM 610 C CA . LYS A 1 81 ? -8.542 -8.924 10.134 1.00 89.94 81 LYS A CA 1
ATOM 611 C C . LYS A 1 81 ? -7.588 -10.096 10.430 1.00 89.94 81 LYS A C 1
ATOM 613 O O . LYS A 1 81 ? -8.059 -11.096 10.977 1.00 89.94 81 LYS A O 1
ATOM 618 N N . PRO A 1 82 ? -6.285 -9.984 10.114 1.00 92.06 82 PRO A N 1
ATOM 619 C CA . PRO A 1 82 ? -5.709 -8.958 9.240 1.00 92.06 82 PRO A CA 1
ATOM 620 C C . PRO A 1 82 ? -6.252 -9.063 7.801 1.00 92.06 82 PRO A C 1
ATOM 622 O O . PRO A 1 82 ? -6.768 -10.112 7.403 1.00 92.06 82 PRO A O 1
ATOM 625 N N . GLU A 1 83 ? -6.162 -7.975 7.038 1.00 93.88 83 GLU A N 1
ATOM 626 C CA . GLU A 1 83 ? -6.520 -7.931 5.612 1.00 93.88 83 GLU A CA 1
ATOM 627 C C . GLU A 1 83 ? -5.307 -7.528 4.770 1.00 93.88 83 GLU A C 1
ATOM 629 O O . GLU A 1 83 ? -4.408 -6.853 5.268 1.00 93.88 83 GLU A O 1
ATOM 634 N N . GLN A 1 84 ? -5.258 -7.968 3.512 1.00 91.56 84 GLN A N 1
ATOM 635 C CA . GLN A 1 84 ? -4.158 -7.664 2.599 1.00 91.56 84 GLN A CA 1
ATOM 636 C C . GLN A 1 84 ? -4.620 -6.753 1.465 1.00 91.56 84 GLN A C 1
ATOM 638 O O . GLN A 1 84 ? -5.673 -6.977 0.871 1.00 91.56 84 GLN A O 1
ATOM 643 N N . ILE A 1 85 ? -3.794 -5.765 1.128 1.00 90.31 85 ILE A N 1
ATOM 644 C CA . ILE A 1 85 ? -3.966 -4.914 -0.050 1.00 90.31 85 ILE A CA 1
ATOM 645 C C . ILE A 1 85 ? -2.759 -5.054 -0.978 1.00 90.31 85 ILE A C 1
ATOM 647 O O . ILE A 1 85 ? -1.620 -5.143 -0.520 1.00 90.31 85 ILE A O 1
ATOM 651 N N . THR A 1 86 ? -3.012 -5.098 -2.287 1.00 91.38 86 THR A N 1
ATOM 652 C CA . THR A 1 86 ? -1.960 -5.054 -3.313 1.00 91.38 86 THR A CA 1
ATOM 653 C C . THR A 1 86 ? -1.816 -3.630 -3.833 1.00 91.38 86 THR A C 1
ATOM 655 O O . THR A 1 86 ? -2.808 -2.992 -4.185 1.00 91.38 86 THR A O 1
ATOM 658 N N . VAL A 1 87 ? -0.583 -3.138 -3.899 1.00 89.75 87 VAL A N 1
ATOM 659 C CA . VAL A 1 87 ? -0.260 -1.802 -4.403 1.00 89.75 87 VAL A CA 1
ATOM 660 C C . VAL A 1 87 ? -0.183 -1.851 -5.928 1.00 89.75 87 VAL A C 1
ATOM 662 O O . VAL A 1 87 ? 0.852 -2.166 -6.501 1.00 89.75 87 VAL A O 1
ATOM 665 N N . ASP A 1 88 ? -1.287 -1.583 -6.615 1.00 86.25 88 ASP A N 1
ATOM 666 C CA . ASP A 1 88 ? -1.348 -1.482 -8.084 1.00 86.25 88 ASP A CA 1
ATOM 667 C C . ASP A 1 88 ? -1.511 -0.030 -8.581 1.00 86.25 88 ASP A C 1
ATOM 669 O O . ASP A 1 88 ? -1.110 0.306 -9.698 1.00 86.25 88 ASP A O 1
ATOM 673 N N . THR A 1 89 ? -2.045 0.835 -7.721 1.00 82.75 89 THR A N 1
ATOM 674 C CA . THR A 1 89 ? -2.214 2.284 -7.872 1.00 82.75 89 THR A CA 1
ATOM 675 C C . THR A 1 89 ? -1.962 2.976 -6.531 1.00 82.75 89 THR A C 1
ATOM 677 O O . THR A 1 89 ? -1.673 2.316 -5.534 1.00 82.75 89 THR A O 1
ATOM 680 N N . ALA A 1 90 ? -2.108 4.306 -6.477 1.00 79.38 90 ALA A N 1
ATOM 681 C CA . ALA A 1 90 ? -2.223 5.006 -5.196 1.00 79.38 90 ALA A CA 1
ATOM 682 C C . ALA A 1 90 ? -3.383 4.407 -4.385 1.00 79.38 90 ALA A C 1
ATOM 684 O O . ALA A 1 90 ? -4.431 4.125 -4.978 1.00 79.38 90 ALA A O 1
ATOM 685 N N . LYS A 1 91 ? -3.159 4.196 -3.081 1.00 79.12 91 LYS A N 1
ATOM 686 C CA . LYS A 1 91 ? -4.118 3.575 -2.160 1.00 79.12 91 LYS A CA 1
ATOM 687 C C . LYS A 1 91 ? -4.454 4.489 -0.971 1.00 79.12 91 LYS A C 1
ATOM 689 O O . LYS A 1 91 ? -3.553 5.160 -0.453 1.00 79.12 91 LYS A O 1
ATOM 694 N N . ALA A 1 92 ? -5.714 4.498 -0.534 1.00 71.19 92 ALA A N 1
ATOM 695 C CA . ALA A 1 92 ? -6.268 5.297 0.564 1.00 71.19 92 ALA A CA 1
ATOM 696 C C . ALA A 1 92 ? -7.327 4.549 1.396 1.00 71.19 92 ALA A C 1
ATOM 698 O O . ALA A 1 92 ? -8.066 3.699 0.842 1.00 71.19 92 ALA A O 1
#

Sequence (92 aa):
DITGPENPVQITVNDAKEVTAVFEKKSYPLTVQPQGSGAVSERVVSKGKDYDYGDVVELSPNPAEGWKFVEWAGDLAGTKKPEQITVDTAKA

Foldseek 3Di:
DDDDPDPPDDDDPPDDDDDDDDDDFAFADADDDDDDAWDKDKDWPDPDPTHTQFIKIWIATGHDPPDDQDFDDFQDTDDDGRDIDGPNYHGD

Secondary structure (DSSP, 8-state):
---S--SS-----SS-----------B--B-----SSEEEEEEESSS-SS-BTT-EEEEEEEEPTT-----B-SS--BS-SSEEEE-SS-B-

Radius of gyration: 21.36 Å; chains: 1; bounding bo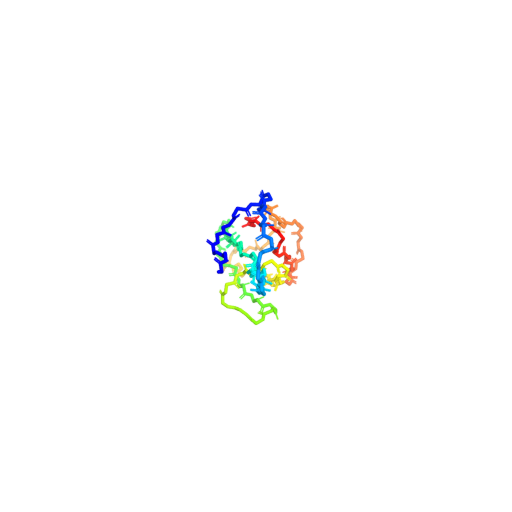x: 45×20×65 Å

pLDDT: mean 85.9, std 10.31, range [55.94, 97.31]